Protein AF-A0A520N6M7-F1 (afdb_monomer_lite)

Sequence (65 aa):
DIAAVMAVAMFANLVVAGLSGTLVPLGLVRVGVDPAVASSVFITTITDVVGFFVFLGLAALYLIP

pLDDT: mean 90.9, std 5.9, range [58.69, 96.25]

Radius of gyration: 14.61 Å; chains: 1; bounding box: 35×19×40 Å

Structure (mmCIF, N/CA/C/O backbone):
data_AF-A0A520N6M7-F1
#
_entry.id   AF-A0A520N6M7-F1
#
loop_
_atom_site.group_PDB
_atom_site.id
_atom_site.type_symbol
_atom_site.label_atom_id
_atom_site.label_alt_id
_atom_site.label_comp_id
_atom_site.label_asym_id
_atom_site.label_entity_id
_atom_site.label_seq_id
_atom_site.pdbx_PDB_ins_code
_atom_site.Cartn_x
_atom_site.Cartn_y
_atom_site.Cartn_z
_atom_site.occupancy
_atom_site.B_iso_or_equiv
_atom_site.auth_seq_id
_atom_site.auth_comp_id
_atom_site.auth_asym_id
_atom_site.auth_atom_id
_atom_site.pdbx_PDB_model_num
ATOM 1 N N . ASP A 1 1 ? 19.103 3.710 -13.599 1.00 77.94 1 ASP A N 1
ATOM 2 C CA . ASP A 1 1 ? 18.217 2.535 -13.726 1.00 77.94 1 ASP A CA 1
ATOM 3 C C . ASP A 1 1 ? 17.581 2.120 -12.409 1.00 77.94 1 ASP A C 1
ATOM 5 O O . ASP A 1 1 ? 16.433 2.479 -12.182 1.00 77.94 1 ASP A O 1
ATOM 9 N N . ILE A 1 2 ? 18.320 1.511 -11.475 1.00 84.25 2 ILE A N 1
ATOM 10 C CA . ILE A 1 2 ? 17.790 1.138 -10.143 1.00 84.25 2 ILE A CA 1
ATOM 11 C C . ILE A 1 2 ? 17.232 2.353 -9.382 1.00 84.25 2 ILE A C 1
ATOM 13 O O . ILE A 1 2 ? 16.179 2.271 -8.758 1.00 84.25 2 ILE A O 1
ATOM 17 N N . ALA A 1 3 ? 17.889 3.513 -9.493 1.00 89.50 3 ALA A 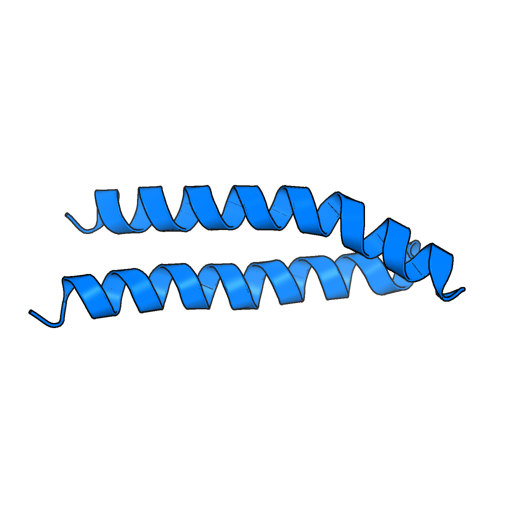N 1
ATOM 18 C CA . ALA A 1 3 ? 17.403 4.755 -8.892 1.00 89.50 3 ALA A CA 1
ATOM 19 C C . ALA A 1 3 ? 16.012 5.175 -9.411 1.00 89.50 3 ALA A C 1
ATOM 21 O O . ALA A 1 3 ? 15.211 5.687 -8.636 1.00 89.50 3 ALA A O 1
ATOM 22 N N . ALA A 1 4 ? 15.700 4.926 -10.690 1.00 89.94 4 ALA A N 1
ATOM 23 C CA . ALA A 1 4 ? 14.389 5.238 -11.261 1.00 89.94 4 ALA A CA 1
ATOM 24 C C . ALA A 1 4 ? 13.315 4.270 -10.745 1.00 89.94 4 ALA A C 1
ATOM 26 O O . ALA A 1 4 ? 12.248 4.710 -10.324 1.00 89.94 4 ALA A O 1
ATOM 27 N N . VAL A 1 5 ? 13.627 2.970 -10.688 1.00 90.94 5 VAL A N 1
ATOM 28 C CA . VAL A 1 5 ? 12.754 1.946 -10.085 1.00 90.94 5 VAL A CA 1
ATOM 29 C C . VAL A 1 5 ? 12.442 2.298 -8.629 1.00 90.94 5 VAL A C 1
ATOM 31 O O . VAL A 1 5 ? 11.284 2.299 -8.219 1.00 90.94 5 VAL A O 1
ATOM 34 N N . MET A 1 6 ? 13.467 2.675 -7.862 1.00 92.06 6 MET A N 1
ATOM 35 C CA . MET A 1 6 ? 13.317 3.040 -6.457 1.00 92.06 6 MET A CA 1
ATOM 36 C C . MET A 1 6 ? 12.529 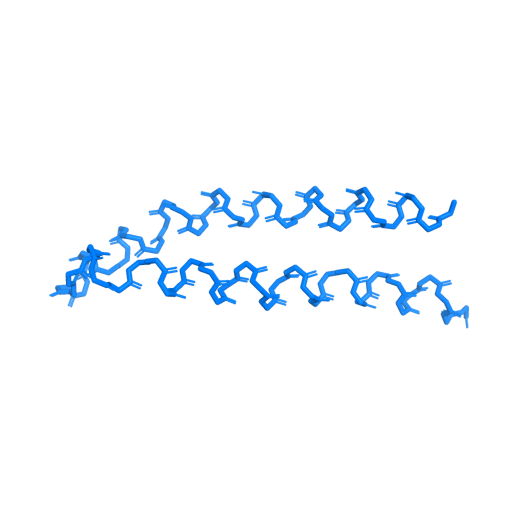4.342 -6.278 1.00 92.06 6 MET A C 1
ATOM 38 O O . MET A 1 6 ? 11.688 4.419 -5.389 1.00 92.06 6 MET A O 1
ATOM 42 N N . ALA A 1 7 ? 12.733 5.341 -7.142 1.00 93.75 7 ALA A N 1
ATOM 43 C CA . ALA A 1 7 ? 11.962 6.582 -7.113 1.00 93.75 7 ALA A CA 1
ATOM 44 C C . ALA A 1 7 ? 10.464 6.332 -7.356 1.00 93.75 7 ALA A C 1
ATOM 46 O O . ALA A 1 7 ? 9.631 6.828 -6.599 1.00 93.75 7 ALA A O 1
ATOM 47 N N . VAL A 1 8 ? 10.118 5.521 -8.362 1.00 93.88 8 VAL A N 1
ATOM 48 C CA . VAL A 1 8 ? 8.721 5.159 -8.657 1.00 93.88 8 VAL A CA 1
ATOM 49 C C . VAL A 1 8 ? 8.118 4.335 -7.517 1.00 93.88 8 VAL A C 1
ATOM 51 O O . VAL A 1 8 ? 6.997 4.613 -7.089 1.00 93.88 8 VAL A O 1
ATOM 54 N N . ALA A 1 9 ? 8.868 3.372 -6.975 1.00 94.00 9 ALA A N 1
ATOM 55 C CA . ALA A 1 9 ? 8.410 2.548 -5.862 1.00 94.00 9 ALA A CA 1
ATOM 56 C C . ALA A 1 9 ? 8.138 3.372 -4.596 1.00 94.00 9 ALA A C 1
ATOM 58 O O . ALA A 1 9 ? 7.083 3.238 -3.979 1.00 94.00 9 ALA A O 1
ATOM 59 N N . MET A 1 10 ? 9.059 4.267 -4.234 1.00 94.81 10 MET A N 1
ATOM 60 C CA . MET A 1 10 ? 8.913 5.135 -3.066 1.00 94.81 10 MET A CA 1
ATOM 61 C C . MET A 1 10 ? 7.774 6.138 -3.238 1.00 94.81 10 MET A C 1
ATOM 63 O O . MET A 1 10 ? 7.038 6.389 -2.287 1.00 94.81 10 MET A O 1
ATOM 67 N N . PHE A 1 11 ? 7.586 6.674 -4.446 1.00 96.00 11 PHE A N 1
ATOM 68 C CA . PHE A 1 11 ? 6.459 7.551 -4.743 1.00 96.00 11 PHE A CA 1
ATOM 69 C C . PHE A 1 11 ? 5.120 6.834 -4.525 1.00 96.00 11 PHE A C 1
ATOM 71 O O . PHE A 1 11 ? 4.269 7.328 -3.789 1.00 96.00 11 PHE A O 1
ATOM 78 N N . ALA A 1 12 ? 4.955 5.637 -5.094 1.00 94.69 12 ALA A N 1
ATOM 79 C CA . ALA A 1 12 ? 3.757 4.827 -4.891 1.00 94.69 12 ALA A CA 1
ATOM 80 C C . ALA A 1 12 ? 3.543 4.463 -3.410 1.00 94.69 12 ALA A C 1
ATOM 82 O O . ALA A 1 12 ? 2.421 4.560 -2.909 1.00 94.69 12 ALA A O 1
ATOM 83 N N . ASN A 1 13 ? 4.614 4.114 -2.688 1.00 93.81 13 ASN A N 1
ATOM 84 C CA . ASN A 1 13 ? 4.531 3.787 -1.266 1.00 93.81 13 ASN A CA 1
ATOM 85 C C . ASN A 1 13 ? 4.060 4.985 -0.424 1.00 93.81 13 ASN A C 1
ATOM 87 O O . ASN A 1 13 ? 3.217 4.831 0.455 1.00 93.81 13 ASN A O 1
ATOM 91 N N . LEU A 1 14 ? 4.536 6.197 -0.725 1.00 94.81 14 LEU A N 1
ATOM 92 C CA . LEU A 1 14 ? 4.114 7.419 -0.032 1.00 94.81 14 LEU A CA 1
ATOM 93 C C . LEU A 1 14 ? 2.638 7.755 -0.279 1.00 94.81 14 LEU A C 1
ATOM 95 O O . LEU A 1 14 ? 1.948 8.172 0.652 1.00 94.81 14 LEU A O 1
ATOM 99 N N . VAL A 1 15 ? 2.136 7.538 -1.500 1.00 96.25 15 VAL A N 1
ATOM 100 C CA . VAL A 1 15 ? 0.704 7.712 -1.800 1.00 96.25 15 VAL A CA 1
ATOM 101 C C . VAL A 1 15 ? -0.134 6.767 -0.941 1.00 96.25 15 VAL A C 1
ATOM 103 O O . VAL A 1 15 ? -1.084 7.204 -0.292 1.00 96.25 15 VAL A O 1
ATOM 106 N N . VAL A 1 16 ? 0.235 5.486 -0.876 1.00 95.31 16 VAL A N 1
ATOM 107 C CA . VAL A 1 16 ? -0.494 4.508 -0.060 1.00 95.31 16 VAL A CA 1
ATOM 108 C C . VAL A 1 16 ? -0.359 4.794 1.432 1.00 95.31 16 VAL A C 1
ATOM 110 O O . VAL A 1 16 ? -1.351 4.695 2.147 1.00 95.31 16 VAL A O 1
ATOM 113 N N . ALA A 1 17 ? 0.811 5.216 1.910 1.00 94.00 17 ALA A N 1
ATOM 114 C CA . ALA A 1 17 ? 1.005 5.604 3.304 1.00 94.00 17 ALA A CA 1
ATOM 115 C C . ALA A 1 17 ? 0.074 6.759 3.714 1.00 94.00 17 ALA A C 1
ATOM 117 O O . ALA A 1 17 ? -0.573 6.686 4.758 1.00 94.00 17 ALA A O 1
ATOM 118 N N . GLY A 1 18 ? -0.055 7.793 2.873 1.00 94.19 18 GLY A N 1
ATOM 119 C CA . GLY A 1 18 ? -0.966 8.914 3.125 1.00 94.19 18 GLY A CA 1
ATOM 120 C C . GLY A 1 18 ? -2.444 8.508 3.105 1.00 94.19 18 GLY A C 1
ATOM 121 O O . GLY A 1 18 ? -3.224 8.938 3.959 1.00 94.19 18 GLY A O 1
ATOM 122 N N . LEU A 1 19 ? -2.830 7.633 2.171 1.00 95.44 19 LEU A N 1
ATOM 123 C CA . LEU A 1 19 ? -4.191 7.097 2.102 1.00 95.44 19 LEU A CA 1
ATOM 124 C C . LEU A 1 19 ? -4.508 6.212 3.313 1.00 95.44 19 LEU A C 1
ATOM 126 O O . LEU A 1 19 ? -5.511 6.434 3.985 1.00 95.44 19 LEU A O 1
ATOM 130 N N . SER A 1 20 ? -3.642 5.259 3.654 1.00 93.69 20 SER A N 1
ATOM 131 C CA . SER A 1 20 ? -3.824 4.388 4.819 1.00 93.69 20 SER A CA 1
ATOM 132 C C . SER A 1 20 ? -3.832 5.170 6.126 1.00 93.69 20 SER A C 1
ATOM 134 O O . SER A 1 20 ? -4.654 4.885 6.992 1.00 93.69 20 SER A O 1
ATOM 136 N N . GLY A 1 21 ? -2.998 6.206 6.253 1.00 92.25 21 GLY A N 1
ATOM 137 C CA . GLY A 1 21 ? -2.953 7.066 7.436 1.00 92.25 21 GLY A CA 1
ATOM 138 C C . GLY A 1 21 ? -4.273 7.778 7.749 1.00 92.25 21 GLY A C 1
ATOM 139 O O . GLY A 1 21 ? -4.509 8.141 8.897 1.00 92.25 21 GLY A O 1
ATOM 140 N N . THR A 1 22 ? -5.159 7.940 6.761 1.00 92.88 22 THR A N 1
ATOM 141 C CA . THR A 1 22 ? -6.481 8.561 6.943 1.00 92.88 22 THR A CA 1
ATOM 142 C C . THR A 1 22 ? -7.618 7.541 6.888 1.00 92.88 22 THR A C 1
ATOM 144 O O . THR A 1 22 ? -8.500 7.554 7.746 1.00 92.88 22 THR A O 1
ATOM 147 N N . LEU A 1 23 ? -7.593 6.614 5.928 1.00 93.94 23 LEU A N 1
ATOM 148 C CA . LEU A 1 23 ? -8.660 5.635 5.713 1.00 93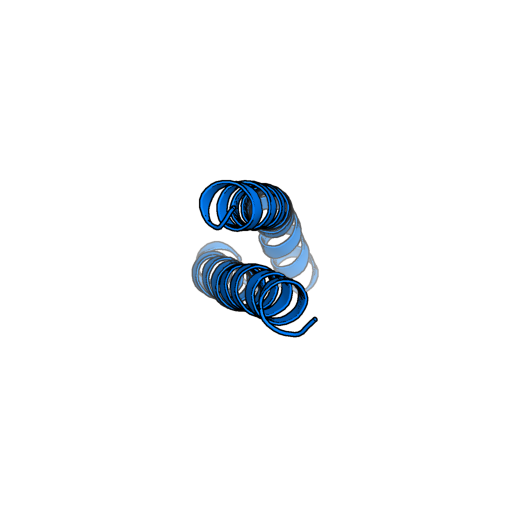.94 23 LEU A CA 1
ATOM 149 C C . LEU A 1 23 ? -8.708 4.556 6.800 1.00 93.94 23 LEU A C 1
ATOM 151 O O . LEU A 1 23 ? -9.803 4.150 7.188 1.00 93.94 23 LEU A O 1
ATOM 155 N N . VAL A 1 24 ? -7.560 4.108 7.321 1.00 93.94 24 VAL A N 1
ATOM 156 C CA . VAL A 1 24 ? -7.513 3.062 8.357 1.00 93.94 24 VAL A CA 1
ATOM 157 C C . VAL A 1 24 ? -8.136 3.546 9.671 1.00 93.94 24 VAL A C 1
ATOM 159 O O . VAL A 1 24 ? -9.048 2.871 10.153 1.00 93.94 24 VAL A O 1
ATOM 162 N N . PRO A 1 25 ? -7.755 4.709 10.245 1.00 91.69 25 PRO A N 1
ATOM 163 C CA . PRO A 1 25 ? -8.406 5.214 11.455 1.00 91.69 25 PRO A CA 1
ATOM 164 C C . PRO A 1 25 ? -9.911 5.441 11.271 1.00 91.69 25 PRO A C 1
ATOM 166 O O . PRO A 1 25 ? -10.698 5.051 12.131 1.00 91.69 25 PRO A O 1
ATOM 169 N N . LEU A 1 26 ? -10.326 6.020 10.136 1.00 93.88 26 LEU A N 1
ATOM 170 C CA . LEU A 1 26 ? -11.742 6.260 9.834 1.00 93.88 26 LEU A CA 1
ATOM 171 C C . LEU A 1 26 ? -12.536 4.952 9.706 1.00 93.88 26 LEU A C 1
ATOM 173 O O . LEU A 1 26 ? -13.663 4.861 10.197 1.00 93.88 26 LEU A O 1
ATOM 177 N N . GLY A 1 27 ? -11.946 3.933 9.075 1.00 93.62 27 GLY A N 1
ATOM 178 C CA . GLY A 1 27 ? -12.524 2.598 8.972 1.00 93.62 27 GLY A CA 1
ATOM 179 C C . GLY A 1 27 ? -12.707 1.953 10.342 1.00 93.62 27 GLY A C 1
ATOM 180 O O . GLY A 1 27 ? -13.810 1.515 10.656 1.00 93.62 27 GLY A O 1
ATOM 181 N N . LEU A 1 28 ? -11.663 1.967 11.178 1.00 92.62 28 LEU A N 1
ATOM 182 C CA . LEU A 1 28 ? -11.678 1.396 12.530 1.00 92.62 28 LEU A CA 1
ATOM 183 C C . LEU A 1 28 ? -12.757 2.031 13.415 1.00 92.62 28 LEU A C 1
ATOM 185 O O . LEU A 1 28 ? -13.541 1.310 14.033 1.00 92.62 28 LEU A O 1
ATOM 189 N N . VAL A 1 29 ? -12.882 3.362 13.387 1.00 93.00 29 VAL A N 1
ATOM 190 C CA . VAL A 1 29 ? -13.952 4.079 14.103 1.00 93.00 29 VAL A CA 1
ATOM 191 C C . VAL A 1 29 ? -15.334 3.625 13.633 1.00 93.00 29 VAL A C 1
ATOM 193 O O . VAL A 1 29 ? -16.249 3.483 14.442 1.00 93.00 29 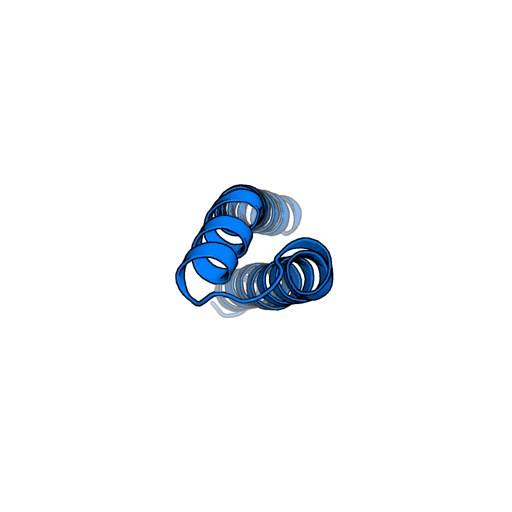VAL A O 1
ATOM 196 N N . ARG A 1 30 ? -15.506 3.350 12.334 1.00 92.25 30 ARG A N 1
ATOM 197 C CA . ARG A 1 30 ? -16.801 2.950 11.769 1.00 92.25 30 ARG A CA 1
ATOM 198 C C . ARG A 1 30 ? -17.237 1.537 12.159 1.00 92.25 30 ARG A C 1
ATOM 200 O O . ARG A 1 30 ? -18.438 1.292 12.226 1.00 92.25 30 ARG A O 1
ATOM 207 N N . VAL A 1 31 ? -16.296 0.636 12.440 1.00 93.12 31 VAL A N 1
ATOM 208 C CA . VAL A 1 31 ? -16.575 -0.701 13.004 1.00 93.12 31 VAL A CA 1
ATOM 209 C C . VAL A 1 31 ? -16.506 -0.743 14.537 1.00 93.12 31 VAL A C 1
ATOM 211 O O . VAL A 1 31 ? -16.666 -1.811 15.119 1.00 93.12 31 VAL A O 1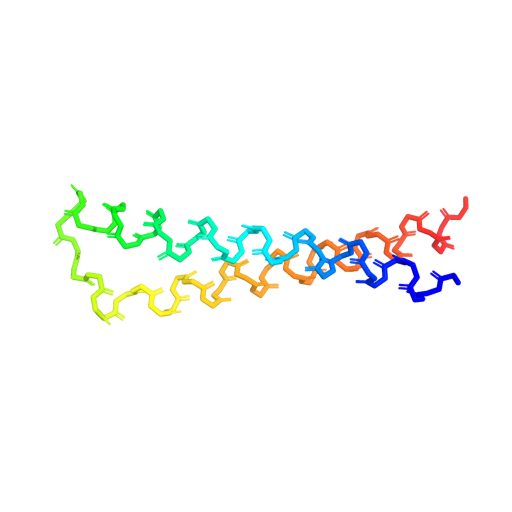
ATOM 214 N N . GLY A 1 32 ? -16.325 0.403 15.206 1.00 89.31 32 GLY A N 1
ATOM 215 C CA . GLY A 1 32 ? -16.322 0.503 16.671 1.00 89.31 32 GLY A CA 1
ATOM 216 C C . GLY A 1 32 ? -15.032 0.022 17.344 1.00 89.31 32 GLY A C 1
ATOM 217 O O . GLY A 1 32 ? -15.033 -0.235 18.546 1.00 89.31 32 GLY A O 1
ATOM 218 N N . VAL A 1 33 ? -13.940 -0.111 16.586 1.00 89.56 33 VAL A N 1
ATOM 219 C CA . VAL A 1 33 ? -12.610 -0.466 17.101 1.00 89.56 33 VAL A CA 1
ATOM 220 C C . VAL A 1 33 ? -11.856 0.813 17.452 1.00 89.56 33 VAL A C 1
ATOM 222 O O . VAL A 1 33 ? -11.891 1.775 16.687 1.00 89.56 33 VAL A O 1
ATOM 225 N N . ASP A 1 34 ? -11.149 0.822 18.583 1.00 90.12 34 ASP A N 1
ATOM 226 C CA . ASP A 1 34 ? -10.331 1.965 18.994 1.00 90.12 34 ASP A CA 1
ATOM 227 C C . ASP A 1 34 ? -9.157 2.179 18.012 1.00 90.12 34 ASP A C 1
ATOM 229 O O . ASP A 1 34 ? -8.227 1.359 17.958 1.00 90.12 34 ASP A O 1
ATOM 233 N N . PRO A 1 35 ? -9.162 3.273 17.224 1.00 84.81 35 PRO A N 1
ATOM 234 C CA . PRO A 1 35 ? -8.092 3.556 16.285 1.00 84.81 35 PRO A CA 1
ATOM 235 C C . PRO A 1 35 ? -6.759 3.821 16.990 1.00 84.81 35 PRO A C 1
ATOM 237 O O . PRO A 1 35 ? -5.727 3.549 16.389 1.00 84.81 35 PRO A O 1
ATOM 240 N N . ALA A 1 36 ? -6.718 4.300 18.236 1.00 86.19 36 ALA A N 1
ATOM 241 C CA . ALA A 1 36 ? -5.453 4.615 18.904 1.00 86.19 36 ALA A CA 1
ATOM 242 C C . ALA A 1 36 ? -4.585 3.365 19.130 1.00 86.19 36 ALA A C 1
ATOM 244 O O . ALA A 1 36 ? -3.363 3.425 19.004 1.00 86.19 36 ALA A O 1
ATOM 245 N N . VAL A 1 37 ? -5.220 2.225 19.410 1.00 84.88 37 VAL A N 1
ATOM 246 C CA . VAL A 1 37 ? -4.534 0.951 19.670 1.00 84.88 37 VAL A CA 1
ATOM 247 C C . VAL A 1 37 ? -4.227 0.202 18.374 1.00 84.88 37 VAL A C 1
ATOM 249 O O . VAL A 1 37 ? -3.159 -0.390 18.236 1.00 84.88 37 VAL A O 1
ATOM 252 N N . ALA A 1 38 ? -5.155 0.220 17.415 1.00 85.25 38 ALA A N 1
ATOM 253 C CA . ALA A 1 38 ? -5.063 -0.613 16.219 1.00 85.25 38 ALA A CA 1
ATOM 254 C C . ALA A 1 38 ? -4.430 0.097 15.007 1.00 85.25 38 ALA A C 1
ATOM 256 O O . ALA A 1 38 ? -3.789 -0.556 14.183 1.00 85.25 38 ALA A O 1
ATOM 257 N N . SER A 1 39 ? -4.578 1.421 14.869 1.00 89.31 39 SER A N 1
ATOM 258 C CA . SER A 1 39 ? -4.199 2.127 13.633 1.00 89.31 39 SER A CA 1
ATOM 259 C C . SER A 1 39 ? -2.712 2.044 13.312 1.00 89.31 39 SER A C 1
ATOM 261 O O . SER A 1 39 ? -2.380 1.847 12.150 1.00 89.31 39 SER A O 1
ATOM 263 N N . SER A 1 40 ? -1.820 2.142 14.300 1.00 90.12 40 SER A N 1
ATOM 264 C CA . SER A 1 40 ? -0.372 2.119 14.059 1.00 90.12 40 SER A CA 1
ATOM 265 C C . SER A 1 40 ? 0.077 0.799 13.434 1.00 90.12 40 SER A C 1
ATOM 267 O O . SER A 1 40 ? 0.772 0.821 12.424 1.00 90.12 40 SER A O 1
ATOM 269 N N . VAL A 1 41 ? -0.395 -0.333 13.966 1.00 92.75 41 VAL A N 1
ATOM 270 C CA . VAL A 1 41 ? -0.098 -1.678 13.450 1.00 92.75 41 VAL A CA 1
ATOM 271 C C . VAL A 1 41 ? -0.696 -1.880 12.057 1.00 92.75 41 VAL A C 1
ATOM 273 O O . VAL A 1 41 ? -0.034 -2.405 11.164 1.00 92.75 41 VAL A O 1
ATOM 276 N N . PHE A 1 42 ? -1.938 -1.449 11.825 1.00 92.31 42 PHE A N 1
ATOM 277 C CA . PHE A 1 42 ? -2.545 -1.567 10.495 1.00 92.31 42 PHE A CA 1
ATOM 278 C C . PHE A 1 42 ? -1.851 -0.676 9.458 1.00 92.31 42 PHE A C 1
ATOM 280 O O . PHE A 1 42 ? -1.633 -1.104 8.328 1.00 92.31 42 PHE A O 1
ATOM 287 N N . ILE A 1 43 ? -1.471 0.548 9.825 1.00 92.62 43 ILE A N 1
ATOM 288 C CA . ILE A 1 43 ? -0.775 1.461 8.916 1.00 92.62 43 ILE A CA 1
ATOM 289 C C . ILE A 1 43 ? 0.591 0.887 8.547 1.00 92.62 43 ILE A C 1
ATOM 291 O O . ILE A 1 43 ? 0.874 0.772 7.357 1.00 92.62 43 ILE A O 1
ATOM 295 N N . THR A 1 44 ? 1.403 0.479 9.528 1.00 93.25 44 THR A N 1
ATOM 296 C CA . THR A 1 44 ? 2.741 -0.062 9.252 1.00 93.25 44 THR A CA 1
ATOM 297 C C . THR A 1 44 ? 2.678 -1.343 8.433 1.00 93.25 44 THR A C 1
ATOM 299 O O . THR A 1 44 ? 3.408 -1.469 7.458 1.00 93.25 44 THR A O 1
ATOM 302 N N . THR A 1 45 ? 1.748 -2.254 8.734 1.00 94.88 45 THR A N 1
ATOM 303 C CA . THR A 1 45 ? 1.588 -3.492 7.951 1.00 94.88 45 THR A CA 1
ATOM 304 C C . THR A 1 45 ? 1.197 -3.224 6.501 1.00 94.88 45 THR A C 1
ATOM 306 O O . THR A 1 45 ? 1.757 -3.845 5.598 1.00 94.88 45 THR A O 1
ATOM 309 N N . ILE A 1 46 ? 0.282 -2.284 6.242 1.00 94.62 46 ILE A N 1
ATOM 310 C CA . ILE A 1 46 ? -0.080 -1.919 4.867 1.00 94.62 46 ILE A CA 1
ATOM 311 C C . ILE A 1 46 ? 1.116 -1.291 4.150 1.00 94.62 46 ILE A C 1
ATOM 313 O O . ILE A 1 46 ? 1.404 -1.670 3.014 1.00 94.62 46 ILE A O 1
ATOM 317 N N . THR A 1 47 ? 1.826 -0.360 4.792 1.00 93.25 47 THR A N 1
ATOM 318 C CA . THR A 1 47 ? 2.997 0.277 4.174 1.00 93.25 47 THR A CA 1
ATOM 319 C C . THR A 1 47 ? 4.150 -0.699 3.957 1.00 93.25 47 THR A C 1
ATOM 321 O O . THR A 1 47 ? 4.858 -0.572 2.964 1.00 93.25 47 THR A O 1
ATOM 324 N N . ASP A 1 48 ? 4.314 -1.703 4.819 1.00 94.44 48 ASP A N 1
ATOM 325 C CA . ASP A 1 48 ? 5.327 -2.746 4.655 1.00 94.44 48 ASP A CA 1
ATOM 326 C C . ASP A 1 48 ? 4.981 -3.650 3.470 1.00 94.44 48 ASP A C 1
ATOM 328 O O . ASP A 1 48 ? 5.789 -3.813 2.557 1.00 94.44 48 ASP A O 1
ATOM 332 N N . VAL A 1 49 ? 3.757 -4.189 3.423 1.00 95.56 49 VAL A N 1
ATOM 333 C CA . VAL A 1 49 ? 3.318 -5.069 2.329 1.00 95.56 49 VAL A CA 1
ATOM 334 C C . VAL A 1 49 ? 3.381 -4.341 0.992 1.00 95.56 49 VAL A C 1
ATOM 336 O O . VAL A 1 49 ? 3.937 -4.870 0.033 1.00 95.56 49 VAL A O 1
ATOM 339 N N . VAL A 1 50 ? 2.848 -3.122 0.915 1.00 95.06 50 VAL A N 1
ATOM 340 C CA . VAL A 1 50 ? 2.836 -2.353 -0.332 1.00 95.06 50 VAL A CA 1
ATOM 341 C C . VAL A 1 50 ? 4.237 -1.889 -0.711 1.00 95.06 50 VAL A C 1
ATOM 343 O O . VAL A 1 50 ? 4.620 -2.034 -1.869 1.00 95.06 50 VAL A O 1
ATOM 346 N N . GLY A 1 51 ? 5.023 -1.387 0.241 1.00 92.56 51 GLY A N 1
ATOM 347 C CA . GLY A 1 51 ? 6.391 -0.945 -0.009 1.00 92.56 51 GLY A CA 1
ATOM 348 C C . GLY A 1 51 ? 7.262 -2.068 -0.568 1.00 92.56 51 GLY A C 1
ATOM 349 O O . GLY A 1 51 ? 7.902 -1.889 -1.606 1.00 92.56 51 GLY A O 1
ATOM 350 N N . PHE A 1 52 ? 7.226 -3.249 0.054 1.00 93.12 52 PHE A N 1
ATOM 351 C CA . PHE A 1 52 ? 7.941 -4.423 -0.448 1.00 93.12 52 PHE A CA 1
ATOM 352 C C . PHE A 1 52 ? 7.389 -4.907 -1.788 1.00 93.12 52 PHE A C 1
ATOM 354 O O . PHE A 1 52 ? 8.170 -5.163 -2.704 1.00 93.12 52 PHE A O 1
ATOM 361 N N . PHE A 1 53 ? 6.066 -5.017 -1.930 1.00 94.56 53 PHE A N 1
ATOM 362 C CA . PHE A 1 53 ? 5.445 -5.536 -3.148 1.00 94.56 53 PHE A CA 1
ATOM 363 C C . PHE A 1 53 ? 5.733 -4.650 -4.362 1.00 94.56 53 PHE A C 1
ATOM 365 O O . PHE A 1 53 ? 6.104 -5.154 -5.419 1.00 94.56 53 PHE A O 1
ATOM 372 N N . VAL A 1 54 ? 5.613 -3.330 -4.217 1.00 94.00 54 VAL A N 1
ATOM 373 C CA . VAL A 1 54 ? 5.863 -2.386 -5.309 1.00 94.00 54 VAL A CA 1
ATOM 374 C C . VAL A 1 54 ? 7.350 -2.331 -5.646 1.00 94.00 54 VAL A C 1
ATOM 376 O O . VAL A 1 54 ? 7.704 -2.389 -6.821 1.00 94.00 54 VAL A O 1
ATOM 379 N N . PHE A 1 55 ? 8.234 -2.261 -4.647 1.00 91.06 55 PHE A N 1
ATOM 380 C CA . PHE A 1 55 ? 9.674 -2.226 -4.898 1.00 91.06 55 PHE A CA 1
ATOM 381 C C . PHE A 1 55 ? 10.170 -3.507 -5.580 1.00 91.06 55 PHE A C 1
ATOM 383 O O . PHE A 1 55 ? 10.791 -3.436 -6.641 1.00 91.06 55 PHE A O 1
ATOM 390 N N . LEU A 1 56 ? 9.863 -4.677 -5.012 1.00 91.88 56 LEU A N 1
ATOM 391 C CA . LEU A 1 56 ? 10.299 -5.962 -5.560 1.00 91.88 56 LEU A CA 1
ATOM 392 C C . LEU A 1 56 ? 9.591 -6.296 -6.875 1.00 91.88 56 LEU A C 1
ATOM 394 O O . LEU A 1 56 ? 10.226 -6.833 -7.777 1.00 91.88 56 LEU A O 1
ATOM 398 N N . GLY A 1 57 ? 8.310 -5.951 -7.019 1.00 91.62 57 GLY A N 1
ATOM 399 C CA . GLY A 1 57 ? 7.556 -6.157 -8.254 1.00 91.62 57 GLY A CA 1
ATOM 400 C C . GLY A 1 57 ? 8.107 -5.334 -9.417 1.00 91.62 57 GLY A C 1
ATOM 401 O O . GLY A 1 57 ? 8.339 -5.876 -10.495 1.00 91.62 57 GLY A O 1
ATOM 402 N N . LEU A 1 58 ? 8.391 -4.045 -9.198 1.00 90.75 58 LEU A N 1
ATOM 403 C CA . LEU A 1 58 ? 9.012 -3.196 -10.220 1.00 90.75 58 LEU A CA 1
ATOM 404 C C . LEU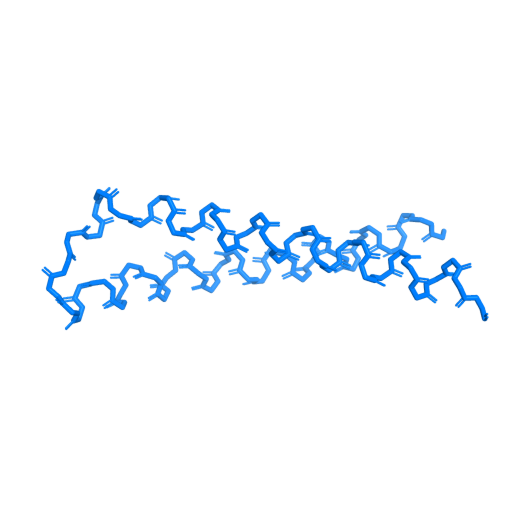 A 1 58 ? 10.452 -3.625 -10.522 1.00 90.75 58 LEU A C 1
ATOM 406 O O . LEU A 1 58 ? 10.858 -3.617 -11.682 1.00 90.75 58 LEU A O 1
ATOM 410 N N . ALA A 1 59 ? 11.216 -4.034 -9.506 1.00 89.88 59 ALA A N 1
ATOM 411 C CA . ALA A 1 59 ? 12.559 -4.568 -9.704 1.00 89.88 59 ALA A CA 1
ATOM 412 C C . ALA A 1 59 ? 12.541 -5.872 -10.517 1.00 89.88 59 ALA A C 1
ATOM 414 O O . ALA A 1 59 ? 13.363 -6.030 -11.414 1.00 89.88 59 ALA A O 1
ATOM 415 N N . ALA A 1 60 ? 11.590 -6.773 -10.255 1.00 89.88 60 ALA A N 1
ATOM 416 C CA . ALA A 1 60 ? 11.423 -8.012 -11.007 1.00 89.88 60 ALA A CA 1
ATOM 417 C C . ALA A 1 60 ? 11.025 -7.745 -12.464 1.00 89.88 60 ALA A C 1
ATOM 419 O O . ALA A 1 60 ? 11.633 -8.315 -13.359 1.00 89.88 60 ALA A O 1
ATOM 420 N N . LEU A 1 61 ? 10.074 -6.838 -12.715 1.00 88.25 61 LEU A N 1
ATOM 421 C CA . LEU A 1 61 ? 9.690 -6.439 -14.077 1.00 88.25 61 LEU A CA 1
ATOM 422 C C . LEU A 1 61 ? 10.836 -5.778 -14.853 1.00 88.25 61 LEU A C 1
ATOM 424 O O . LEU A 1 61 ? 10.890 -5.884 -16.071 1.00 88.25 61 LEU A O 1
ATOM 428 N N . TYR A 1 62 ? 11.733 -5.073 -14.164 1.00 86.94 62 TYR A N 1
ATOM 429 C CA . TYR A 1 62 ? 12.897 -4.452 -14.791 1.00 86.94 62 TYR A CA 1
ATOM 430 C C . TYR A 1 62 ? 14.041 -5.451 -15.037 1.00 86.94 62 TYR A C 1
ATOM 432 O O . TYR A 1 62 ? 14.752 -5.344 -16.033 1.00 86.94 62 TYR A O 1
ATOM 440 N N . LEU A 1 63 ? 14.242 -6.404 -14.120 1.00 84.06 63 LEU A N 1
ATOM 441 C CA . LEU A 1 63 ? 15.314 -7.403 -14.183 1.00 84.06 63 LEU A CA 1
ATOM 442 C C . LEU A 1 63 ? 14.978 -8.596 -15.085 1.00 84.06 63 LEU A C 1
ATOM 444 O O . LEU A 1 63 ? 15.900 -9.235 -15.586 1.00 84.06 63 LEU A O 1
ATOM 448 N N . ILE A 1 64 ? 13.695 -8.916 -15.254 1.00 70.62 64 ILE A N 1
ATOM 449 C CA . ILE A 1 64 ? 13.198 -9.958 -16.154 1.00 70.62 64 ILE A CA 1
ATOM 450 C C . ILE A 1 64 ? 12.809 -9.268 -17.473 1.00 70.62 64 ILE A C 1
ATOM 452 O O . ILE A 1 64 ? 11.684 -8.776 -17.570 1.00 70.62 64 ILE A O 1
ATOM 456 N N . PRO A 1 65 ? 13.718 -9.156 -18.458 1.00 58.69 65 PRO A N 1
ATOM 457 C CA . PRO A 1 65 ? 13.345 -8.810 -19.825 1.00 58.69 65 PRO A CA 1
ATOM 458 C C . PRO A 1 65 ? 12.528 -9.924 -20.492 1.00 58.69 65 PRO A C 1
ATOM 460 O O . PRO A 1 65 ? 12.756 -11.115 -20.172 1.00 58.69 65 PRO A O 1
#

Secondary structure (DSSP, 8-state):
-HHHHHHHHHHHHHHHHHHHHHHHHHHHHHTT--HHHHHHHHHHHHHHHHHHHHHHHHHHHHH--

Foldseek 3Di:
DLVVLLVVLVVVLVVLLVVLLPVVLVVCVVVVHHCVVCSVVSSVVSSVCSSCCSSVVSVCVVVPD